Protein AF-A0AB38WN20-F1 (afdb_monomer_lite)

Foldseek 3Di:
DVVVVVLVVVVVVVVVVLVLLLVAQQWAWEAEPQGIWTDNQVDIDGDNDPCVPDCSVVVNLVSLHKYKYLHQQDPVVQVVLAAAAHHRQPLPVDDPDPGHYDHNLVSVVSSVVRVIDIHSRPVVVVPD

Secondary structure (DSSP, 8-state):
-HHHHHHHHHHHHHHHHHHHHTT-TT-EEEEETTEEEEEETTEEEE--S--TT--HHHHHHHTT--EEE-TT---HHHHHTSPEEPGGGS--SS-SSS--EE-HHHHHHHHHHTT-EEES-GGGGG--

Sequence (128 aa):
MLAQRLERQTVLRDLGYLRQAAKLPNAHVICGEGGTFIHLGWTIVSTLAPIERFPLATLAVARGTPFIDIRPVTDVIAFANLPRVTQNGSVDPEPLGPGRSVLLTTYIDMVEGLGARILNDPRSHQSA

Structure (mmCIF, N/CA/C/O backbone):
data_AF-A0AB38WN20-F1
#
_entry.id   AF-A0AB38WN20-F1
#
loop_
_atom_site.group_PDB
_atom_site.id
_atom_site.type_symbol
_atom_site.label_atom_id
_atom_site.label_alt_id
_atom_site.label_comp_id
_atom_site.label_asym_id
_atom_site.label_entity_id
_atom_site.label_seq_id
_atom_site.pdbx_PDB_ins_code
_atom_site.Cartn_x
_atom_site.Cartn_y
_atom_site.Cartn_z
_atom_site.occupancy
_atom_site.B_iso_or_equiv
_atom_site.auth_seq_id
_atom_site.auth_comp_id
_atom_site.auth_asym_id
_atom_site.auth_atom_id
_atom_site.pdbx_PDB_model_num
ATOM 1 N N . MET A 1 1 ? 28.082 16.597 0.773 1.00 79.81 1 MET A N 1
ATOM 2 C CA . MET A 1 1 ? 27.256 17.639 1.431 1.00 79.81 1 MET A CA 1
ATOM 3 C C . MET A 1 1 ? 25.950 17.951 0.684 1.00 79.81 1 MET A C 1
ATOM 5 O O . MET A 1 1 ? 24.919 17.995 1.339 1.00 79.81 1 MET A O 1
ATOM 9 N N . LEU A 1 2 ? 25.929 18.090 -0.653 1.00 82.31 2 LEU A N 1
ATOM 10 C CA . LEU A 1 2 ? 24.677 18.301 -1.415 1.00 82.31 2 LEU A CA 1
ATOM 11 C C . LEU A 1 2 ? 23.741 17.076 -1.410 1.00 82.31 2 LEU A C 1
ATOM 13 O O . LEU A 1 2 ? 22.555 17.218 -1.135 1.00 82.31 2 LEU A O 1
ATOM 17 N N . ALA A 1 3 ? 24.284 15.873 -1.630 1.00 70.88 3 ALA A N 1
ATOM 18 C CA . ALA A 1 3 ? 23.501 14.633 -1.653 1.00 70.88 3 ALA A CA 1
ATOM 19 C C . ALA A 1 3 ? 22.712 14.397 -0.350 1.00 70.88 3 ALA A C 1
ATOM 21 O O . ALA A 1 3 ? 21.512 14.165 -0.398 1.00 70.88 3 ALA A O 1
ATOM 22 N N . GLN A 1 4 ? 23.352 14.565 0.813 1.00 71.56 4 GLN A N 1
ATOM 23 C CA . GLN A 1 4 ? 22.695 14.439 2.124 1.00 71.56 4 GLN A CA 1
ATOM 24 C C . GLN A 1 4 ? 21.599 15.493 2.348 1.00 71.56 4 GLN A C 1
ATOM 26 O O . GLN A 1 4 ? 20.589 15.216 2.991 1.00 71.56 4 GLN A O 1
ATOM 31 N N . ARG A 1 5 ? 21.772 16.715 1.825 1.00 79.31 5 ARG A N 1
ATOM 32 C CA . ARG A 1 5 ? 20.758 17.773 1.934 1.00 79.31 5 ARG A CA 1
ATOM 33 C C . ARG A 1 5 ? 19.529 17.461 1.078 1.00 79.31 5 ARG A C 1
ATOM 35 O O . ARG A 1 5 ? 18.414 17.626 1.564 1.00 79.31 5 ARG A O 1
ATOM 42 N N . LEU A 1 6 ? 19.736 17.001 -0.156 1.00 73.06 6 LEU A N 1
ATOM 43 C CA . LEU A 1 6 ? 18.661 16.597 -1.072 1.00 73.06 6 LEU A CA 1
ATOM 44 C C . LEU A 1 6 ? 17.907 15.369 -0.548 1.00 73.06 6 LEU A C 1
ATOM 46 O O . LEU A 1 6 ? 16.676 15.330 -0.580 1.00 73.06 6 LEU A O 1
ATOM 50 N N . GLU A 1 7 ? 18.643 14.409 0.008 1.00 69.25 7 GLU A N 1
ATOM 51 C CA . GLU A 1 7 ? 18.089 13.251 0.704 1.00 69.25 7 GLU A CA 1
ATOM 52 C C . GLU A 1 7 ? 17.221 13.702 1.880 1.00 69.25 7 GLU A C 1
ATOM 54 O O . GLU A 1 7 ? 16.031 13.405 1.909 1.00 69.25 7 GLU A O 1
ATOM 59 N N . ARG A 1 8 ? 17.749 14.537 2.783 1.00 72.88 8 ARG A N 1
ATOM 60 C CA . ARG A 1 8 ? 16.988 15.081 3.919 1.00 72.88 8 ARG A CA 1
ATOM 61 C C . ARG A 1 8 ? 15.745 15.867 3.490 1.00 72.88 8 ARG A C 1
ATOM 63 O O . ARG A 1 8 ? 14.723 15.788 4.162 1.00 72.88 8 ARG A O 1
ATOM 70 N N . GLN A 1 9 ? 15.803 16.641 2.410 1.00 74.12 9 GLN A N 1
ATOM 71 C CA . GLN A 1 9 ? 14.627 17.359 1.904 1.00 74.12 9 GLN A CA 1
ATOM 72 C C . GLN A 1 9 ? 13.553 16.400 1.382 1.00 74.12 9 GLN A C 1
ATOM 74 O O . GLN A 1 9 ? 12.375 16.604 1.664 1.00 74.12 9 GLN A O 1
ATOM 79 N N . THR A 1 10 ? 13.964 15.336 0.694 1.00 70.94 10 THR A N 1
ATOM 80 C CA . THR A 1 10 ? 13.074 14.264 0.224 1.00 70.94 10 THR A CA 1
ATOM 81 C C . THR A 1 10 ? 12.425 13.542 1.403 1.00 70.94 10 THR A C 1
ATOM 83 O O . THR A 1 10 ? 11.202 13.501 1.494 1.00 70.94 10 THR A O 1
ATOM 86 N N . VAL A 1 11 ? 13.233 13.123 2.382 1.00 70.94 11 VAL A N 1
ATOM 87 C CA . VAL A 1 11 ? 12.794 12.548 3.665 1.00 70.94 11 VAL A CA 1
ATOM 88 C C . VAL A 1 11 ? 11.735 13.421 4.341 1.00 70.94 11 VAL A C 1
ATOM 90 O O . VAL A 1 11 ? 10.702 12.926 4.780 1.00 70.94 11 VAL A O 1
ATOM 93 N N . LEU A 1 12 ? 11.989 14.729 4.450 1.00 73.94 12 LEU A N 1
ATOM 94 C CA . LEU A 1 12 ? 11.097 15.665 5.139 1.00 73.94 12 LEU A CA 1
ATOM 95 C C . LEU A 1 12 ? 9.798 15.921 4.373 1.00 73.94 12 LEU A C 1
ATOM 97 O O . LEU A 1 12 ? 8.747 16.034 5.004 1.00 73.94 12 LEU A O 1
ATOM 101 N N . ARG A 1 13 ? 9.861 15.996 3.039 1.00 72.69 13 ARG A N 1
ATOM 102 C CA . ARG A 1 13 ? 8.674 16.086 2.183 1.00 72.69 13 ARG A CA 1
ATOM 103 C C . ARG A 1 13 ? 7.806 14.840 2.360 1.00 72.69 13 ARG A C 1
ATOM 105 O O . ARG A 1 13 ? 6.616 14.955 2.646 1.00 72.69 13 ARG A O 1
ATOM 112 N N . ASP A 1 14 ? 8.420 13.665 2.276 1.00 75.00 14 ASP A N 1
ATOM 113 C CA . ASP A 1 14 ? 7.710 12.387 2.306 1.00 75.00 14 ASP A CA 1
ATOM 114 C C . ASP A 1 14 ? 7.200 12.049 3.722 1.00 75.00 14 ASP A C 1
ATOM 116 O O . ASP A 1 14 ? 6.148 11.429 3.888 1.00 75.00 14 ASP A O 1
ATOM 120 N N . LEU A 1 15 ? 7.861 12.558 4.769 1.00 76.50 15 LEU A N 1
ATOM 121 C CA . LEU A 1 15 ? 7.392 12.473 6.156 1.00 76.50 15 LEU A CA 1
ATOM 122 C C . LEU A 1 15 ? 6.026 13.149 6.363 1.00 76.50 15 LEU A C 1
ATOM 124 O O . LEU A 1 15 ? 5.254 12.703 7.215 1.00 76.50 15 LEU A O 1
ATOM 128 N N . GLY A 1 16 ? 5.715 14.206 5.607 1.00 80.12 16 GLY A N 1
ATOM 129 C CA . GLY A 1 16 ? 4.391 14.831 5.618 1.00 80.12 16 GLY A CA 1
ATOM 130 C C . GLY A 1 16 ? 3.302 13.849 5.184 1.00 80.12 16 GLY A C 1
ATOM 131 O O . GLY A 1 16 ? 2.324 13.659 5.909 1.00 80.12 16 GLY A O 1
ATOM 132 N N . TYR A 1 17 ? 3.528 13.154 4.067 1.00 80.12 17 TYR A N 1
ATOM 133 C CA . TYR A 1 17 ? 2.617 12.130 3.553 1.00 80.12 17 TYR A CA 1
ATOM 134 C C . TYR A 1 17 ? 2.489 10.939 4.505 1.00 80.12 17 TYR A C 1
ATOM 136 O O . TYR A 1 17 ? 1.378 10.499 4.780 1.00 80.12 17 TYR A O 1
ATOM 144 N N . LEU A 1 18 ? 3.592 10.469 5.095 1.00 80.19 18 LEU A N 1
ATOM 145 C CA . LEU A 1 18 ? 3.558 9.376 6.077 1.00 80.19 18 LEU A CA 1
ATOM 146 C C . LEU A 1 18 ? 2.787 9.749 7.354 1.00 80.19 18 LEU A C 1
ATOM 148 O O . LEU A 1 18 ? 2.041 8.937 7.899 1.00 80.19 18 LEU A O 1
ATOM 152 N N . ARG A 1 19 ? 2.924 10.990 7.840 1.00 82.56 19 ARG A N 1
ATOM 153 C CA . ARG A 1 19 ? 2.130 11.488 8.979 1.00 82.56 19 ARG A CA 1
ATOM 154 C C . ARG A 1 19 ? 0.647 11.591 8.644 1.00 82.56 19 ARG A C 1
ATOM 156 O O . ARG A 1 19 ? -0.178 11.414 9.534 1.00 82.56 19 ARG A O 1
ATOM 163 N N . GLN A 1 20 ? 0.319 11.921 7.399 1.00 82.19 20 GLN A N 1
ATOM 164 C CA . GLN A 1 20 ? -1.060 11.951 6.932 1.00 82.19 20 GLN A CA 1
ATOM 165 C C . GLN A 1 20 ? -1.629 10.535 6.808 1.00 82.19 20 GLN A C 1
ATOM 167 O O . GLN A 1 20 ? -2.735 10.303 7.284 1.00 82.19 20 GLN A O 1
ATOM 172 N N . ALA A 1 21 ? -0.854 9.586 6.271 1.00 85.31 21 ALA A N 1
ATOM 173 C CA . ALA A 1 21 ? -1.237 8.178 6.182 1.00 85.31 21 ALA A CA 1
ATOM 174 C C . ALA A 1 21 ? -1.621 7.611 7.555 1.00 85.31 21 ALA A C 1
ATOM 176 O O . ALA A 1 21 ? -2.692 7.040 7.705 1.00 85.31 21 ALA A O 1
ATOM 177 N N . ALA A 1 22 ? -0.819 7.879 8.589 1.00 81.44 22 ALA A N 1
ATOM 178 C CA . ALA A 1 22 ? -1.093 7.422 9.954 1.00 81.44 22 ALA A CA 1
ATOM 179 C C . ALA A 1 22 ? -2.406 7.960 10.568 1.00 81.44 22 ALA A C 1
ATOM 181 O O . ALA A 1 22 ? -2.868 7.435 11.576 1.00 81.44 22 ALA A O 1
ATOM 182 N N . LYS A 1 23 ? -2.999 9.020 10.005 1.00 84.38 23 LYS A N 1
ATOM 183 C CA . LYS A 1 23 ? -4.271 9.598 10.473 1.00 84.38 23 LYS A CA 1
ATOM 184 C C . LYS A 1 23 ? -5.476 9.133 9.657 1.00 84.38 23 LYS A C 1
ATOM 186 O O . LYS A 1 23 ? -6.603 9.451 10.026 1.00 84.38 23 LYS A O 1
ATOM 191 N N . LEU A 1 24 ? -5.248 8.452 8.536 1.00 85.38 24 LEU A N 1
ATOM 192 C CA . LEU A 1 24 ? -6.288 8.067 7.592 1.00 85.38 24 LEU A CA 1
ATOM 193 C C . LEU A 1 24 ? -6.533 6.555 7.685 1.00 85.38 24 LEU A C 1
ATOM 195 O O . LEU A 1 24 ? -5.639 5.780 7.350 1.00 85.38 24 LEU A O 1
ATOM 199 N N . PRO A 1 25 ? -7.738 6.108 8.080 1.00 83.81 25 PRO A N 1
ATOM 200 C CA . PRO A 1 25 ? -8.026 4.686 8.303 1.00 83.81 25 PRO A CA 1
ATOM 201 C C . PRO A 1 25 ? -8.001 3.839 7.020 1.00 83.81 25 PRO A C 1
ATOM 203 O O . PRO A 1 25 ? -7.979 2.616 7.079 1.00 83.81 25 PRO A O 1
ATOM 206 N N . ASN A 1 26 ? -8.018 4.481 5.855 1.00 87.00 26 ASN A N 1
ATOM 207 C CA . ASN A 1 26 ? -7.984 3.854 4.539 1.00 87.00 26 ASN A CA 1
ATOM 208 C C . ASN A 1 26 ? -6.640 4.045 3.810 1.00 87.00 26 ASN A C 1
ATOM 210 O O . ASN A 1 26 ? -6.520 3.681 2.635 1.00 87.00 26 ASN A O 1
ATOM 214 N N . ALA A 1 27 ? -5.640 4.636 4.473 1.00 89.94 27 ALA A N 1
ATOM 215 C CA . ALA A 1 27 ? -4.317 4.779 3.890 1.00 89.94 27 ALA A CA 1
ATOM 216 C C . ALA A 1 27 ? -3.552 3.455 3.917 1.00 89.94 27 ALA A C 1
ATOM 218 O O . ALA A 1 27 ? -3.608 2.703 4.886 1.00 89.94 27 ALA A O 1
ATOM 219 N N . HIS A 1 28 ? -2.820 3.186 2.843 1.00 91.06 28 HIS A N 1
ATOM 220 C CA . HIS A 1 28 ? -1.994 1.991 2.706 1.00 91.06 28 HIS A CA 1
ATOM 221 C C . HIS A 1 28 ? -0.851 2.248 1.724 1.00 91.06 28 HIS A C 1
ATOM 223 O O . HIS A 1 28 ? -0.871 3.208 0.948 1.00 91.06 28 HIS A O 1
ATOM 229 N N . VAL A 1 29 ? 0.161 1.390 1.768 1.00 89.62 29 VAL A N 1
ATOM 230 C CA . VAL A 1 29 ? 1.307 1.428 0.859 1.00 89.62 29 VAL A CA 1
ATOM 231 C C . VAL A 1 29 ? 1.333 0.156 0.033 1.00 89.62 29 VAL A C 1
ATOM 233 O O . VAL A 1 29 ? 1.169 -0.926 0.585 1.00 89.62 29 VAL A O 1
ATOM 236 N N . ILE A 1 30 ? 1.569 0.283 -1.271 1.00 88.75 30 ILE A N 1
ATOM 237 C CA . ILE A 1 30 ? 1.755 -0.848 -2.185 1.00 88.75 30 ILE A CA 1
ATOM 238 C C . ILE A 1 30 ? 3.185 -0.818 -2.714 1.00 88.75 30 ILE A C 1
ATOM 240 O O . ILE A 1 30 ? 3.668 0.238 -3.131 1.00 88.75 30 ILE A O 1
ATOM 244 N N . CYS A 1 31 ? 3.863 -1.965 -2.706 1.00 86.69 31 CYS A N 1
ATOM 245 C CA . CYS A 1 31 ? 5.192 -2.131 -3.290 1.00 86.69 31 CYS A CA 1
ATOM 246 C C . CYS A 1 31 ? 5.206 -3.304 -4.268 1.00 86.69 31 CYS A C 1
ATOM 248 O O . CYS A 1 31 ? 4.861 -4.426 -3.901 1.00 86.69 31 CYS A O 1
ATOM 250 N N . GLY A 1 32 ? 5.627 -3.038 -5.502 1.00 83.31 32 GLY A N 1
ATOM 251 C CA . GLY A 1 32 ? 5.736 -4.024 -6.572 1.00 83.31 32 GLY A CA 1
ATOM 252 C C . GLY A 1 32 ? 6.794 -3.632 -7.596 1.00 83.31 32 GLY A C 1
ATOM 253 O O . GLY A 1 32 ? 7.528 -2.662 -7.405 1.00 83.31 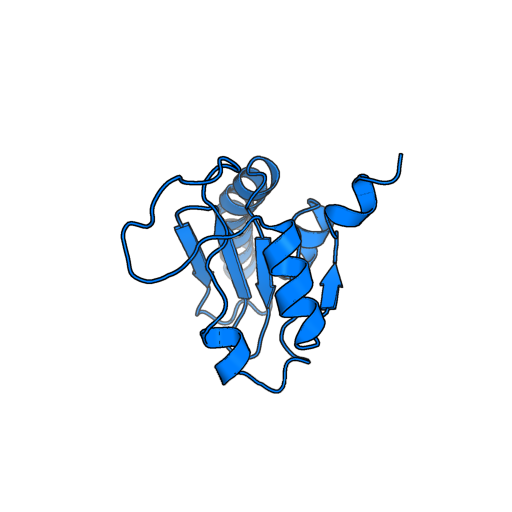32 GLY A O 1
ATOM 254 N N . GLU A 1 33 ? 6.845 -4.357 -8.713 1.00 76.94 33 GLU A N 1
ATOM 255 C CA . GLU A 1 33 ? 7.779 -4.059 -9.811 1.00 76.94 33 GLU A CA 1
ATOM 256 C C . GLU A 1 33 ? 7.571 -2.655 -10.405 1.00 76.94 33 GLU A C 1
ATOM 258 O O . GLU A 1 33 ? 8.528 -2.003 -10.808 1.00 76.94 33 GLU A O 1
ATOM 263 N N . GLY A 1 34 ? 6.335 -2.144 -10.378 1.00 71.25 34 GLY A N 1
ATOM 264 C CA . GLY A 1 34 ? 5.999 -0.782 -10.809 1.00 71.25 34 GLY A CA 1
ATOM 265 C C . GLY A 1 34 ? 6.422 0.333 -9.842 1.00 71.25 34 GLY A C 1
ATOM 266 O O . GLY A 1 34 ? 6.155 1.501 -10.120 1.00 71.25 34 GLY A O 1
ATOM 267 N N . GLY A 1 35 ? 7.050 -0.001 -8.708 1.00 79.00 35 GLY A N 1
ATOM 268 C CA . GLY A 1 35 ? 7.511 0.948 -7.694 1.00 79.00 35 GLY A CA 1
ATOM 269 C C . GLY A 1 35 ? 6.727 0.889 -6.381 1.00 79.00 35 GLY A C 1
ATOM 270 O O . GLY A 1 35 ? 6.012 -0.071 -6.088 1.00 79.00 35 GLY A O 1
ATOM 271 N N . THR A 1 36 ? 6.904 1.924 -5.553 1.00 81.00 36 THR A N 1
ATOM 272 C CA . THR A 1 36 ? 6.202 2.084 -4.270 1.00 81.00 36 THR A CA 1
ATOM 273 C C . THR A 1 36 ? 5.222 3.250 -4.336 1.00 81.00 36 THR A C 1
ATOM 275 O O . THR A 1 36 ? 5.582 4.361 -4.732 1.00 81.00 36 THR A O 1
ATOM 278 N N . PHE A 1 37 ? 3.987 2.998 -3.912 1.00 84.56 37 PHE A N 1
ATOM 279 C CA . PHE A 1 37 ? 2.877 3.945 -3.959 1.00 84.56 37 PHE A CA 1
ATOM 280 C C . PHE A 1 37 ? 2.280 4.099 -2.562 1.00 84.56 37 PHE A C 1
ATOM 282 O O . PHE A 1 37 ? 1.969 3.101 -1.914 1.00 84.56 37 PHE A O 1
ATOM 289 N N . ILE A 1 38 ? 2.094 5.337 -2.099 1.00 86.50 38 ILE A N 1
ATOM 290 C CA . ILE A 1 38 ? 1.291 5.629 -0.905 1.00 86.50 38 ILE A CA 1
ATOM 291 C C . ILE A 1 38 ? -0.094 6.058 -1.362 1.00 86.50 38 ILE A C 1
ATOM 293 O O . ILE A 1 38 ? -0.250 7.068 -2.049 1.00 86.50 38 ILE A O 1
ATOM 297 N N . HIS A 1 39 ? -1.105 5.334 -0.912 1.00 87.50 39 HIS A N 1
ATOM 298 C CA . HIS A 1 39 ? -2.500 5.687 -1.095 1.00 87.50 39 HIS A CA 1
ATOM 299 C C . HIS A 1 39 ? -2.982 6.438 0.151 1.00 87.50 39 HIS A C 1
ATOM 301 O O . HIS A 1 39 ? -2.994 5.891 1.250 1.00 87.50 39 HIS A O 1
ATOM 307 N N . LEU A 1 40 ? -3.375 7.703 -0.015 1.00 83.94 40 LEU A N 1
ATOM 308 C CA . LEU A 1 40 ? -3.898 8.597 1.029 1.00 83.94 40 LEU A CA 1
ATOM 309 C C . LEU A 1 40 ? -5.404 8.841 0.828 1.00 83.94 40 LEU A C 1
ATOM 311 O O . LEU A 1 40 ? -5.864 9.982 0.788 1.00 83.94 40 LEU A O 1
ATOM 315 N N . GLY A 1 41 ? -6.176 7.775 0.614 1.00 77.00 41 GLY A N 1
ATOM 316 C CA . GLY A 1 41 ? -7.613 7.849 0.333 1.00 77.00 41 GLY A CA 1
ATOM 317 C C . GLY A 1 41 ? -7.964 8.443 -1.039 1.00 77.00 41 GLY A C 1
ATOM 318 O O . GLY A 1 41 ? -8.346 7.705 -1.940 1.00 77.00 41 GLY A O 1
ATOM 319 N N . TRP A 1 42 ? -7.860 9.766 -1.205 1.00 70.38 42 TRP A N 1
ATOM 320 C CA . TRP A 1 42 ? -8.149 10.484 -2.466 1.00 70.38 42 TRP A CA 1
ATOM 321 C C . TRP A 1 42 ? -6.940 10.687 -3.366 1.00 70.38 42 TRP A C 1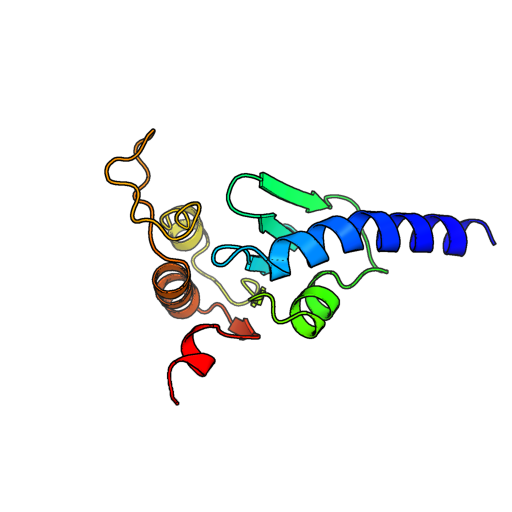
ATOM 323 O O . TRP A 1 42 ? -7.092 10.916 -4.564 1.00 70.38 42 TRP A O 1
ATOM 333 N N . THR A 1 43 ? -5.746 10.566 -2.800 1.00 71.50 43 THR A N 1
ATOM 334 C CA . THR A 1 43 ? -4.513 10.889 -3.507 1.00 71.50 43 THR A CA 1
ATOM 335 C C . THR A 1 43 ? -3.597 9.684 -3.508 1.00 71.50 43 THR A C 1
ATOM 337 O O . THR A 1 43 ? -3.333 9.097 -2.460 1.00 71.50 43 THR A O 1
ATOM 340 N N . ILE A 1 44 ? -3.083 9.339 -4.684 1.00 78.94 44 ILE A N 1
ATOM 341 C CA . ILE A 1 44 ? -1.966 8.410 -4.816 1.00 78.94 44 ILE A CA 1
ATOM 342 C C . ILE A 1 44 ? -0.706 9.256 -4.922 1.00 78.94 44 ILE A C 1
ATOM 344 O O . ILE A 1 44 ? -0.564 10.066 -5.837 1.00 78.94 44 ILE A O 1
ATOM 348 N N . VAL A 1 45 ? 0.203 9.079 -3.974 1.00 72.94 45 VAL A N 1
ATOM 349 C CA . VAL A 1 45 ? 1.544 9.652 -4.034 1.00 72.94 45 VAL A CA 1
ATOM 350 C C . VAL A 1 45 ? 2.469 8.547 -4.523 1.00 72.94 45 VAL A C 1
ATOM 352 O O . VAL A 1 45 ? 2.690 7.557 -3.827 1.00 72.94 45 VAL A O 1
ATOM 355 N N . SER A 1 46 ? 2.981 8.704 -5.741 1.00 69.56 46 SER A N 1
ATOM 356 C CA . SER A 1 46 ? 3.966 7.799 -6.332 1.00 69.56 46 SER A CA 1
ATOM 357 C C . SER A 1 46 ? 5.287 8.522 -6.504 1.00 69.56 46 SER A C 1
ATOM 359 O O . SER A 1 46 ? 5.325 9.675 -6.941 1.00 69.56 46 SER A O 1
ATOM 361 N N . THR A 1 47 ? 6.379 7.834 -6.205 1.00 57.53 47 THR A N 1
ATOM 362 C CA . THR A 1 47 ? 7.719 8.303 -6.536 1.00 57.53 47 THR A CA 1
ATOM 363 C C . THR A 1 47 ? 8.258 7.449 -7.681 1.00 57.53 47 THR A C 1
ATOM 365 O O . THR A 1 47 ? 8.859 6.408 -7.446 1.00 57.53 47 THR A O 1
ATOM 368 N N . LEU A 1 48 ? 8.053 7.885 -8.928 1.00 50.38 48 LEU A N 1
ATOM 369 C CA . LEU A 1 48 ? 8.631 7.252 -10.131 1.00 50.38 48 LEU A CA 1
ATOM 370 C C . LEU A 1 48 ? 10.143 7.510 -10.304 1.00 50.38 48 LEU A C 1
ATOM 372 O O . LEU A 1 48 ? 10.732 7.100 -11.299 1.00 50.38 48 LEU A O 1
ATOM 376 N N . ALA A 1 49 ? 10.792 8.200 -9.364 1.00 46.06 49 ALA A N 1
ATOM 377 C CA . ALA A 1 49 ? 12.242 8.357 -9.358 1.00 46.06 49 ALA A CA 1
ATOM 378 C C . ALA A 1 49 ? 12.887 7.235 -8.525 1.00 46.06 49 ALA A C 1
ATOM 380 O O . ALA A 1 49 ? 12.330 6.877 -7.485 1.00 46.06 49 ALA A O 1
ATOM 381 N N . PRO A 1 50 ? 14.064 6.710 -8.919 1.00 37.03 50 PRO A N 1
ATOM 382 C CA . PRO A 1 50 ? 14.791 5.724 -8.131 1.00 37.03 50 PRO A CA 1
ATOM 383 C C . PRO A 1 50 ? 15.240 6.360 -6.811 1.00 37.03 50 PRO A C 1
ATOM 385 O O . PRO A 1 50 ? 16.251 7.054 -6.722 1.00 37.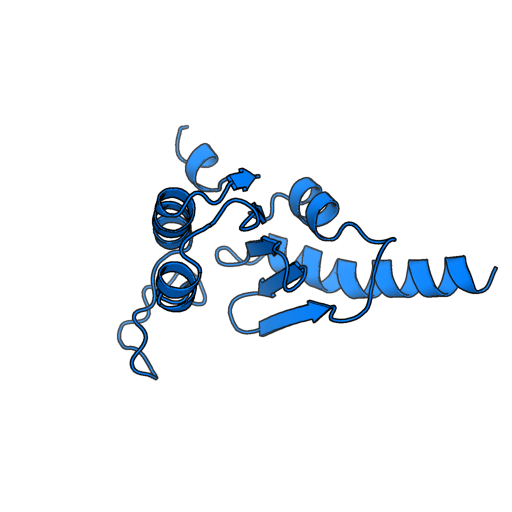03 50 PRO A O 1
ATOM 388 N N . ILE A 1 51 ? 14.443 6.147 -5.768 1.00 43.25 51 ILE A N 1
ATOM 389 C CA . ILE A 1 51 ? 14.758 6.494 -4.386 1.00 43.25 51 ILE A CA 1
ATOM 390 C C . ILE A 1 51 ? 15.347 5.243 -3.729 1.00 43.25 51 ILE A C 1
ATOM 392 O O . ILE A 1 51 ? 14.771 4.643 -2.828 1.00 43.25 51 ILE A O 1
ATOM 396 N N . GLU A 1 52 ? 16.557 4.870 -4.134 1.00 40.78 52 GLU A N 1
ATOM 397 C CA . GLU A 1 52 ? 17.361 3.835 -3.458 1.00 40.78 52 GLU A CA 1
ATOM 398 C C . GLU A 1 52 ? 17.650 4.168 -1.974 1.00 40.78 52 GLU A C 1
ATOM 400 O O . GLU A 1 52 ? 18.255 3.374 -1.260 1.00 40.78 52 GLU A O 1
ATOM 405 N N . ARG A 1 53 ? 17.252 5.354 -1.488 1.00 47.12 53 ARG A N 1
ATOM 406 C CA . ARG A 1 53 ? 17.668 5.907 -0.188 1.00 47.12 53 ARG A CA 1
ATOM 407 C C . ARG A 1 53 ? 16.550 6.248 0.783 1.00 47.12 53 ARG A C 1
ATOM 409 O O . ARG A 1 53 ? 16.820 6.611 1.922 1.00 47.12 53 ARG A O 1
ATOM 416 N N . PHE A 1 54 ? 15.298 6.103 0.377 1.00 55.88 54 PHE A N 1
ATOM 417 C CA . PHE A 1 54 ? 14.178 6.226 1.297 1.00 55.88 54 PHE A CA 1
ATOM 418 C C . PHE A 1 54 ? 13.318 4.982 1.159 1.00 55.88 54 PHE A C 1
ATOM 420 O O . PHE A 1 54 ? 12.520 4.888 0.227 1.00 55.88 54 PHE A O 1
ATOM 427 N N . PRO A 1 55 ? 13.478 3.997 2.058 1.00 67.00 55 PRO A N 1
ATOM 428 C CA . PRO A 1 55 ? 12.588 2.858 2.088 1.00 67.00 55 PRO A CA 1
ATOM 429 C C . PRO A 1 55 ? 11.267 3.343 2.687 1.00 67.00 55 PRO A C 1
ATOM 431 O O . PRO A 1 55 ? 10.981 3.172 3.871 1.00 67.00 55 PRO A O 1
ATOM 434 N N . LEU A 1 56 ? 10.475 4.018 1.857 1.00 71.31 56 LEU A N 1
ATOM 435 C CA . LEU A 1 56 ? 9.140 4.513 2.169 1.00 71.31 56 LEU A CA 1
ATOM 436 C C . LEU A 1 56 ? 8.283 3.385 2.758 1.00 71.31 56 LEU A C 1
ATOM 438 O O . LEU A 1 56 ? 7.572 3.597 3.730 1.00 71.31 56 LEU A O 1
ATOM 442 N N . ALA A 1 57 ? 8.469 2.174 2.225 1.00 73.12 57 ALA A N 1
ATOM 443 C CA . ALA A 1 57 ? 8.016 0.905 2.776 1.00 73.12 57 ALA A CA 1
ATOM 444 C C . ALA A 1 57 ? 8.394 0.726 4.257 1.00 73.12 57 ALA A C 1
ATOM 446 O O . ALA A 1 57 ? 7.522 0.636 5.112 1.00 73.12 57 ALA A O 1
ATOM 447 N N . THR A 1 58 ? 9.689 0.730 4.583 1.00 77.50 58 THR A N 1
ATOM 448 C CA . THR A 1 58 ? 10.192 0.566 5.957 1.00 77.50 58 THR A CA 1
ATOM 449 C C . THR A 1 58 ? 9.676 1.652 6.894 1.00 77.50 58 THR A C 1
ATOM 451 O O . THR A 1 58 ? 9.359 1.371 8.047 1.00 77.50 58 THR A O 1
ATOM 454 N N . LEU A 1 59 ? 9.561 2.894 6.427 1.00 77.62 59 LEU A N 1
ATOM 455 C CA . LEU A 1 59 ? 9.062 3.990 7.255 1.00 77.62 59 LEU A CA 1
ATOM 456 C C . LEU A 1 59 ? 7.547 3.957 7.438 1.00 77.62 59 LEU A C 1
ATOM 458 O O . LEU A 1 59 ? 7.074 4.282 8.524 1.00 77.62 59 LEU A O 1
ATOM 462 N N . ALA A 1 60 ? 6.796 3.545 6.420 1.00 78.06 60 ALA A N 1
ATOM 463 C CA . ALA A 1 60 ? 5.372 3.255 6.534 1.00 78.06 60 ALA A CA 1
ATOM 464 C C . ALA A 1 60 ? 5.142 2.118 7.535 1.00 78.06 60 ALA A C 1
ATOM 466 O O . ALA A 1 60 ? 4.307 2.254 8.431 1.00 78.06 60 ALA A O 1
ATOM 467 N N . VAL A 1 61 ? 5.973 1.069 7.468 1.00 80.31 61 VAL A N 1
ATOM 468 C CA . VAL A 1 61 ? 5.951 -0.027 8.436 1.00 80.31 61 VAL A CA 1
ATOM 469 C C . VAL A 1 61 ? 6.244 0.489 9.851 1.00 80.31 61 VAL A C 1
ATOM 471 O O . VAL A 1 61 ? 5.470 0.253 10.774 1.00 80.31 61 VAL A O 1
ATOM 474 N N . ALA A 1 62 ? 7.290 1.293 10.039 1.00 83.62 62 ALA A N 1
ATOM 475 C CA . ALA A 1 62 ? 7.608 1.887 11.342 1.00 83.62 62 ALA A CA 1
ATOM 476 C C . ALA A 1 62 ? 6.517 2.842 11.877 1.00 83.62 62 ALA A C 1
ATOM 478 O O . ALA A 1 62 ? 6.514 3.183 13.059 1.00 83.62 62 ALA A O 1
ATOM 479 N N . ARG A 1 63 ? 5.606 3.306 11.015 1.00 81.12 63 ARG A N 1
ATOM 480 C CA . ARG A 1 63 ? 4.489 4.199 11.356 1.00 81.12 63 ARG A CA 1
ATOM 481 C C . ARG A 1 63 ? 3.154 3.474 11.524 1.00 81.12 63 ARG A C 1
ATOM 483 O O . ARG A 1 63 ? 2.157 4.150 11.763 1.00 81.12 63 ARG A O 1
ATOM 490 N N . GLY A 1 64 ? 3.123 2.147 11.403 1.00 86.31 64 GLY A N 1
ATOM 491 C CA . GLY A 1 64 ? 1.890 1.363 11.514 1.00 86.31 64 GLY A CA 1
ATOM 492 C C . GLY A 1 64 ? 0.963 1.489 10.303 1.00 86.31 64 GLY A C 1
ATOM 493 O O . GLY A 1 64 ? -0.187 1.078 10.375 1.00 86.31 64 GLY A O 1
ATOM 494 N N . THR A 1 65 ? 1.429 2.067 9.191 1.00 88.81 65 THR A N 1
ATOM 495 C CA . THR A 1 65 ? 0.647 2.085 7.950 1.00 88.81 65 THR A CA 1
ATOM 496 C C . THR A 1 65 ? 0.666 0.682 7.333 1.00 88.81 65 THR A C 1
ATOM 498 O O . THR A 1 65 ? 1.756 0.101 7.242 1.00 88.81 65 THR A O 1
ATOM 501 N N . PRO A 1 66 ? -0.488 0.143 6.895 1.00 91.56 66 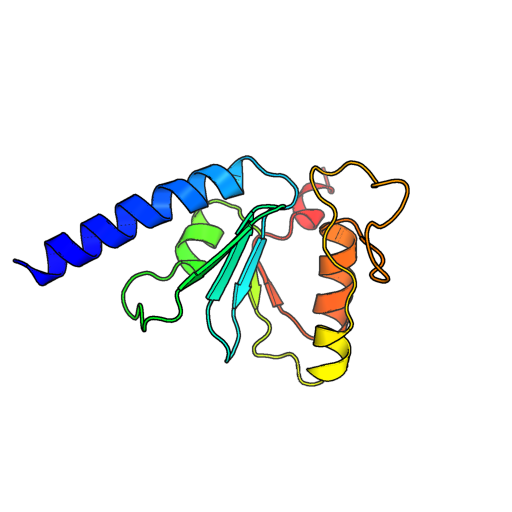PRO A N 1
ATOM 502 C CA . PRO A 1 66 ? -0.546 -1.143 6.213 1.00 91.56 66 PRO A CA 1
ATOM 503 C C . PRO A 1 66 ? 0.325 -1.127 4.961 1.00 91.56 66 PRO A C 1
ATOM 505 O O . PRO A 1 66 ? 0.246 -0.201 4.145 1.00 91.56 66 PRO A O 1
ATOM 508 N N . PHE A 1 67 ? 1.160 -2.147 4.815 1.00 90.69 67 PHE A N 1
ATOM 509 C CA . PHE A 1 67 ? 2.056 -2.300 3.678 1.00 90.69 67 PHE A CA 1
ATOM 510 C C . PHE A 1 67 ? 1.743 -3.601 2.943 1.00 90.69 67 PHE A C 1
ATOM 512 O O . PHE A 1 67 ? 1.781 -4.678 3.534 1.00 90.69 67 PHE A O 1
ATOM 519 N N . ILE A 1 68 ? 1.440 -3.474 1.655 1.00 92.19 68 ILE A N 1
ATOM 520 C CA . ILE A 1 68 ? 1.011 -4.541 0.759 1.00 92.19 68 ILE A CA 1
ATOM 521 C C . ILE A 1 68 ? 2.144 -4.787 -0.241 1.00 92.19 68 ILE A C 1
ATOM 523 O O . ILE A 1 68 ? 2.383 -3.996 -1.157 1.00 92.19 68 ILE A O 1
ATOM 527 N N . ASP A 1 69 ? 2.867 -5.882 -0.047 1.00 91.62 69 ASP A N 1
ATOM 528 C CA . ASP A 1 69 ? 3.897 -6.344 -0.971 1.00 91.62 69 ASP A CA 1
ATOM 52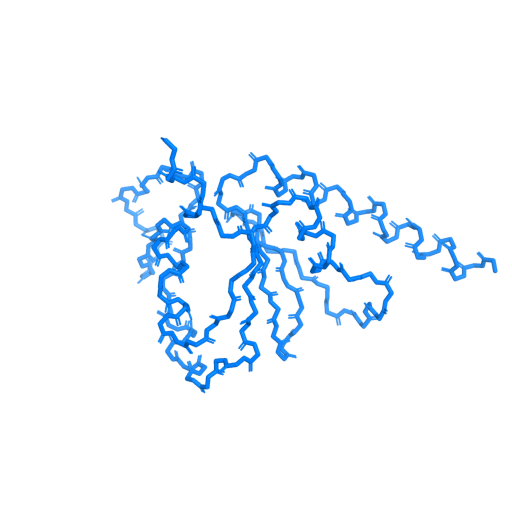9 C C . ASP A 1 69 ? 3.257 -7.209 -2.056 1.00 91.62 69 ASP A C 1
ATOM 531 O O . ASP A 1 69 ? 2.854 -8.347 -1.797 1.00 91.62 69 ASP A O 1
ATOM 535 N N . ILE A 1 70 ? 3.170 -6.663 -3.266 1.00 91.94 70 ILE A N 1
ATOM 536 C CA . ILE A 1 70 ? 2.566 -7.335 -4.421 1.00 91.94 70 ILE A CA 1
ATOM 537 C C . ILE A 1 70 ? 3.603 -8.032 -5.303 1.00 91.94 70 ILE A C 1
ATOM 539 O O . ILE A 1 70 ? 3.229 -8.638 -6.299 1.00 91.94 70 ILE A O 1
ATOM 543 N N . ARG A 1 71 ? 4.899 -7.997 -4.959 1.00 90.50 71 ARG A N 1
ATOM 544 C CA . ARG A 1 71 ? 5.935 -8.735 -5.712 1.00 90.50 71 ARG A CA 1
ATOM 545 C C . ARG A 1 71 ? 5.645 -10.238 -5.864 1.00 90.50 71 ARG A C 1
ATOM 547 O O . ARG A 1 71 ? 6.034 -10.787 -6.887 1.00 90.50 71 ARG A O 1
ATOM 554 N N . PRO A 1 72 ? 4.994 -10.925 -4.902 1.00 93.44 72 PRO A N 1
ATOM 555 C CA . PRO A 1 72 ? 4.632 -12.331 -5.077 1.00 93.44 72 PRO A CA 1
ATOM 556 C C . PRO A 1 72 ? 3.346 -12.562 -5.893 1.00 93.44 72 PRO A C 1
ATOM 558 O O . PRO A 1 72 ? 3.037 -13.713 -6.196 1.00 93.44 72 PRO A O 1
ATOM 561 N N . VAL A 1 73 ? 2.584 -11.512 -6.225 1.00 93.75 73 VAL A N 1
ATOM 562 C CA . VAL A 1 73 ? 1.335 -11.633 -6.991 1.00 93.75 73 VAL A CA 1
ATOM 563 C C . VAL A 1 73 ? 1.664 -11.991 -8.437 1.00 93.75 73 VAL A C 1
ATOM 565 O O . VAL A 1 73 ? 2.391 -11.272 -9.116 1.00 93.75 73 VAL A O 1
ATOM 568 N N . THR A 1 74 ? 1.110 -13.104 -8.915 1.00 93.94 74 THR A N 1
ATOM 569 C CA . THR A 1 74 ? 1.349 -13.609 -10.279 1.00 93.94 74 THR A CA 1
ATOM 570 C C . THR A 1 74 ? 0.227 -13.241 -11.247 1.00 93.94 74 THR A C 1
ATOM 572 O O . THR A 1 74 ? 0.489 -12.949 -12.413 1.00 93.94 74 THR A O 1
ATOM 575 N N . ASP A 1 75 ? -1.019 -13.190 -10.770 1.00 94.88 75 ASP A N 1
ATOM 576 C CA . ASP A 1 75 ? -2.175 -12.771 -11.564 1.00 94.88 75 ASP A CA 1
ATOM 577 C C . ASP A 1 75 ? -2.358 -11.244 -11.512 1.00 94.88 75 ASP A C 1
ATOM 579 O O . ASP A 1 75 ? -3.188 -10.689 -10.784 1.00 94.88 75 ASP A O 1
ATOM 583 N N . VAL A 1 76 ? -1.532 -10.546 -12.295 1.00 88.75 76 VAL A N 1
ATOM 584 C CA . VAL A 1 76 ? -1.527 -9.075 -12.374 1.00 88.75 76 VAL A CA 1
ATOM 585 C C . VAL A 1 76 ? -2.836 -8.532 -12.962 1.00 88.75 76 VAL A C 1
ATOM 587 O O . VAL A 1 76 ? -3.253 -7.425 -12.620 1.00 88.75 76 VAL A O 1
ATOM 590 N N . ILE A 1 77 ? -3.516 -9.306 -13.816 1.00 90.81 77 ILE A N 1
ATOM 591 C CA . ILE A 1 77 ? -4.800 -8.907 -14.402 1.00 90.81 77 ILE A CA 1
ATOM 592 C C . ILE A 1 77 ? -5.904 -8.973 -13.348 1.00 90.81 77 ILE A C 1
ATOM 594 O O . ILE A 1 77 ? -6.681 -8.023 -13.233 1.00 90.81 77 ILE A O 1
ATOM 598 N N . ALA A 1 78 ? -5.966 -10.037 -12.544 1.00 92.31 78 ALA A N 1
ATOM 599 C CA . ALA A 1 78 ? -6.898 -10.101 -11.420 1.00 92.31 78 ALA A CA 1
ATOM 600 C C . ALA A 1 78 ? -6.644 -8.965 -10.424 1.00 92.31 78 ALA A C 1
ATOM 602 O O . ALA A 1 78 ? -7.592 -8.301 -10.006 1.00 92.31 78 ALA A O 1
ATOM 603 N N . PHE A 1 79 ? -5.374 -8.674 -10.123 1.00 90.69 79 PHE A N 1
ATOM 604 C CA . PHE A 1 79 ? -5.004 -7.555 -9.257 1.00 90.69 79 PHE A CA 1
ATOM 605 C C . PHE A 1 79 ? -5.469 -6.199 -9.814 1.00 90.69 79 PHE A C 1
ATOM 607 O O . PHE A 1 79 ? -6.063 -5.403 -9.089 1.00 90.69 79 PHE A O 1
ATOM 614 N N . ALA A 1 80 ? -5.254 -5.941 -11.108 1.00 88.19 80 ALA A N 1
ATOM 615 C CA . ALA A 1 80 ? -5.663 -4.694 -11.760 1.00 88.19 80 ALA A CA 1
ATOM 616 C C . ALA A 1 80 ? -7.189 -4.496 -11.797 1.00 88.19 80 ALA A C 1
ATOM 618 O O . ALA A 1 80 ? -7.659 -3.361 -11.879 1.00 88.19 80 ALA A O 1
ATOM 619 N N . ASN A 1 81 ? -7.954 -5.588 -11.723 1.00 89.62 81 ASN A N 1
ATOM 620 C CA . ASN A 1 81 ? -9.416 -5.573 -11.697 1.00 89.62 81 ASN A CA 1
ATOM 621 C C . ASN A 1 81 ? -10.006 -5.520 -10.279 1.00 89.62 81 ASN A C 1
ATOM 623 O O . ASN A 1 81 ? -11.232 -5.543 -10.132 1.00 89.62 81 ASN A O 1
ATOM 627 N N . LEU A 1 82 ? -9.174 -5.450 -9.235 1.00 89.12 82 LEU A N 1
ATOM 628 C CA . LEU A 1 82 ? -9.671 -5.336 -7.870 1.00 89.12 82 LEU A CA 1
ATOM 629 C C . LEU A 1 82 ? -10.445 -4.026 -7.649 1.00 89.12 82 LEU A C 1
ATOM 631 O O . LEU A 1 82 ? -10.113 -2.985 -8.228 1.00 89.12 82 LEU A O 1
ATOM 635 N N . PRO A 1 83 ? -11.473 -4.054 -6.780 1.00 88.50 83 PRO A N 1
ATOM 636 C CA . PRO A 1 83 ? -12.195 -2.855 -6.385 1.00 88.50 83 PRO A CA 1
ATOM 637 C C . PRO A 1 83 ? -11.268 -1.843 -5.705 1.00 88.50 83 PRO A C 1
ATOM 639 O O . PRO A 1 83 ? -10.221 -2.184 -5.151 1.00 88.50 83 PRO A O 1
ATOM 642 N N . ARG A 1 84 ? -11.676 -0.573 -5.705 1.00 85.06 84 ARG A N 1
ATOM 643 C CA . ARG A 1 84 ? -10.931 0.484 -5.008 1.00 85.06 84 ARG A CA 1
ATOM 644 C C . ARG A 1 84 ? -11.175 0.407 -3.502 1.00 85.06 84 ARG A C 1
ATOM 646 O O . ARG A 1 84 ? -12.228 -0.042 -3.061 1.00 85.06 84 ARG A O 1
ATOM 653 N N . VAL A 1 85 ? -10.230 0.907 -2.709 1.00 86.19 85 VAL A N 1
ATOM 654 C CA . VAL A 1 85 ? -10.436 1.083 -1.266 1.00 86.19 85 VAL A CA 1
ATOM 655 C C . VAL A 1 85 ? -11.324 2.303 -1.010 1.00 86.19 85 VAL A C 1
ATOM 657 O O . VAL A 1 85 ? -11.080 3.380 -1.555 1.00 86.19 85 VAL A O 1
ATOM 660 N N . THR A 1 86 ? -12.328 2.149 -0.151 1.00 82.06 86 THR A N 1
ATOM 661 C CA . THR A 1 86 ? -13.292 3.190 0.212 1.00 82.06 86 THR A CA 1
ATOM 662 C C . THR A 1 86 ? -12.624 4.437 0.805 1.00 82.06 86 THR A C 1
ATOM 664 O O . THR A 1 86 ? -11.727 4.359 1.653 1.00 82.06 86 THR A O 1
ATOM 667 N N . GLN A 1 87 ? -13.090 5.618 0.398 1.00 72.81 87 GLN A N 1
ATOM 668 C CA . GLN A 1 87 ? -12.652 6.901 0.943 1.00 72.81 87 GLN A CA 1
ATOM 669 C C . GLN A 1 87 ? -13.327 7.201 2.276 1.00 72.81 87 GLN A C 1
ATOM 671 O O . GLN A 1 87 ? -14.543 7.223 2.377 1.00 72.81 87 GLN A O 1
ATOM 676 N N . ASN A 1 88 ? -12.534 7.469 3.311 1.00 66.12 88 ASN A N 1
ATOM 677 C CA . ASN A 1 88 ? -12.989 7.933 4.629 1.00 66.12 88 ASN A CA 1
ATOM 678 C C . ASN A 1 88 ? -13.660 6.879 5.528 1.00 66.12 88 ASN A C 1
ATOM 680 O O . ASN A 1 88 ? -14.229 7.244 6.552 1.00 66.12 88 ASN A O 1
ATOM 684 N N . GLY A 1 89 ? -13.597 5.587 5.189 1.00 57.06 89 GLY A N 1
ATOM 685 C CA . GLY A 1 89 ? -14.169 4.515 6.021 1.00 57.06 89 GLY A CA 1
ATOM 686 C C . GLY A 1 89 ? -15.704 4.489 6.083 1.00 57.06 89 GLY A C 1
ATOM 687 O O . GLY A 1 89 ? -16.267 3.562 6.655 1.00 57.06 89 GLY A O 1
ATOM 688 N N . SER A 1 90 ? -16.383 5.461 5.469 1.00 57.72 90 SER A N 1
ATOM 689 C CA . SER A 1 90 ? -17.824 5.428 5.219 1.00 57.72 90 SER A CA 1
ATOM 690 C C . SER A 1 90 ? -18.074 4.573 3.994 1.00 57.72 90 SER A C 1
ATOM 692 O O . SER A 1 90 ? -17.479 4.854 2.962 1.00 57.72 90 SER A O 1
ATOM 694 N N . VAL A 1 91 ? -18.955 3.576 4.078 1.00 54.62 91 VAL A N 1
ATOM 695 C CA . VAL A 1 91 ? -19.468 2.877 2.891 1.00 54.62 91 VAL A CA 1
ATOM 696 C C . VAL A 1 91 ? -20.076 3.941 1.980 1.00 54.62 91 VAL A C 1
ATOM 698 O O . VAL A 1 91 ? -21.101 4.523 2.321 1.00 54.62 91 VAL A O 1
ATOM 701 N N . ASP A 1 92 ? -19.385 4.278 0.895 1.00 47.94 92 ASP A N 1
ATOM 702 C CA . ASP A 1 92 ? -19.881 5.238 -0.085 1.00 47.94 92 ASP A CA 1
ATOM 703 C C . ASP A 1 92 ? -21.117 4.603 -0.742 1.00 47.94 92 ASP A C 1
ATOM 705 O O . ASP A 1 92 ? -20.988 3.503 -1.293 1.00 47.94 92 ASP A O 1
ATOM 709 N N . PRO A 1 93 ? -22.325 5.184 -0.602 1.00 48.62 93 PRO A N 1
ATOM 710 C CA . PRO A 1 93 ? -23.549 4.482 -0.961 1.00 48.62 93 PRO A CA 1
ATOM 711 C C . PRO A 1 93 ? -23.745 4.308 -2.468 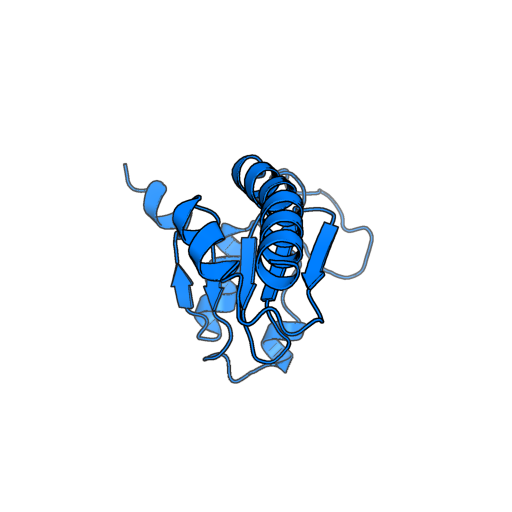1.00 48.62 93 PRO A C 1
ATOM 713 O O . PRO A 1 93 ? -24.528 3.444 -2.837 1.00 48.62 93 PRO A O 1
ATOM 716 N N . GLU A 1 94 ? -23.027 5.024 -3.339 1.00 46.78 94 GLU A N 1
ATOM 717 C CA . GLU A 1 94 ? -23.001 4.726 -4.775 1.00 46.78 94 GLU A CA 1
ATOM 718 C C . GLU A 1 94 ? -21.717 5.220 -5.452 1.00 46.78 94 GLU A C 1
ATOM 720 O O . GLU A 1 94 ? -21.160 6.247 -5.062 1.00 46.78 94 GLU A O 1
ATOM 725 N N . PRO A 1 95 ? -21.228 4.516 -6.486 1.00 45.69 95 PRO A N 1
ATOM 726 C CA . PRO A 1 95 ? -19.928 4.790 -7.055 1.00 45.69 95 PRO A CA 1
ATOM 727 C C . PRO A 1 95 ? -20.040 5.861 -8.147 1.00 45.69 95 PRO A C 1
ATOM 729 O O . PRO A 1 95 ? -20.729 5.696 -9.154 1.00 45.69 95 PRO A O 1
ATOM 732 N N . LEU A 1 96 ? -19.283 6.948 -8.011 1.00 46.09 96 LEU A N 1
ATOM 733 C CA . LEU A 1 96 ? -18.962 7.824 -9.141 1.00 46.09 96 LEU A CA 1
ATOM 734 C C . LEU A 1 96 ? -17.978 7.084 -10.082 1.00 46.09 96 LEU A C 1
ATOM 736 O O . LEU A 1 96 ? -16.787 7.388 -10.132 1.00 46.09 96 LEU A O 1
ATOM 740 N N . GLY A 1 97 ? -18.472 6.055 -10.787 1.00 48.78 97 GLY A N 1
ATOM 741 C CA . GLY A 1 97 ? -17.758 5.235 -11.780 1.00 48.78 97 GLY A CA 1
ATOM 742 C C . GLY A 1 97 ? -18.031 3.720 -11.662 1.00 48.78 97 GLY A C 1
ATOM 743 O O . GLY A 1 97 ? -18.446 3.253 -10.613 1.00 48.78 97 GLY A O 1
ATOM 744 N N . PRO A 1 98 ? -17.767 2.897 -12.696 1.00 46.22 98 PRO A N 1
ATOM 745 C CA . PRO A 1 98 ? -18.102 1.459 -12.721 1.00 46.22 98 PRO A CA 1
ATOM 746 C C . PRO A 1 98 ? -17.278 0.567 -11.763 1.00 46.22 98 PRO A C 1
ATOM 748 O O . PRO A 1 98 ? -17.349 -0.658 -11.839 1.00 46.22 98 PRO A O 1
ATOM 751 N N . GLY A 1 99 ? -16.485 1.153 -10.863 1.00 60.25 99 GLY A N 1
ATOM 752 C CA . GLY A 1 99 ? -15.693 0.423 -9.878 1.00 60.25 99 GLY A CA 1
ATOM 753 C C . GLY A 1 99 ? -16.430 0.333 -8.548 1.00 60.25 99 GLY A C 1
ATOM 754 O O . GLY A 1 99 ? -16.729 1.355 -7.938 1.00 60.25 99 GLY A O 1
ATOM 755 N N . ARG A 1 100 ? -16.692 -0.886 -8.072 1.00 71.19 100 ARG A N 1
ATOM 756 C CA . ARG A 1 100 ? -17.126 -1.110 -6.685 1.00 71.19 100 ARG A CA 1
ATOM 757 C C . ARG A 1 100 ? -16.007 -0.637 -5.739 1.00 71.19 100 ARG A C 1
ATOM 759 O O . ARG A 1 100 ? -14.832 -0.860 -6.034 1.00 71.19 100 ARG A O 1
ATOM 766 N N . SER A 1 101 ? -16.365 0.004 -4.628 1.00 79.81 101 SER A N 1
ATOM 767 C CA . SER A 1 101 ? -15.431 0.370 -3.552 1.00 79.81 101 SER A CA 1
ATOM 768 C C . SER A 1 101 ? -15.624 -0.566 -2.361 1.00 79.81 101 SER A C 1
ATOM 770 O O . SER A 1 101 ? -16.754 -0.935 -2.045 1.00 79.81 101 SER A O 1
ATOM 772 N N . VAL A 1 102 ? -14.536 -0.964 -1.706 1.00 86.88 102 VAL A N 1
ATOM 773 C CA . VAL A 1 102 ? -14.548 -1.886 -0.561 1.00 86.88 102 VAL A CA 1
ATOM 774 C C . VAL A 1 102 ? -13.713 -1.347 0.595 1.00 86.88 102 VAL A C 1
ATOM 776 O O . VAL A 1 102 ? -12.791 -0.555 0.406 1.00 86.88 102 VAL A O 1
ATOM 779 N N . LEU A 1 103 ? -14.011 -1.793 1.815 1.00 87.81 103 LEU A N 1
ATOM 780 C CA . LEU A 1 103 ? -13.208 -1.444 2.987 1.00 87.81 103 LEU A CA 1
ATOM 781 C C . LEU A 1 103 ? -11.756 -1.907 2.818 1.00 87.81 103 LEU A C 1
ATOM 783 O O . LEU A 1 103 ? -11.485 -2.892 2.133 1.00 87.81 103 LEU A O 1
ATOM 787 N N . LEU A 1 104 ? -10.822 -1.223 3.485 1.00 89.88 104 LEU A N 1
ATOM 788 C CA . LEU A 1 104 ? -9.401 -1.573 3.417 1.00 89.88 104 LEU A CA 1
ATOM 789 C C . LEU A 1 104 ? -9.145 -3.014 3.875 1.00 89.88 104 LEU A C 1
ATOM 791 O O . LEU A 1 104 ? -8.361 -3.712 3.251 1.00 89.88 104 LEU A O 1
ATOM 795 N N . THR A 1 105 ? -9.833 -3.481 4.916 1.00 91.31 105 THR A N 1
ATOM 796 C CA . THR A 1 105 ? -9.728 -4.869 5.390 1.00 91.31 105 THR A CA 1
ATOM 797 C C . THR A 1 105 ? -10.179 -5.868 4.326 1.00 91.31 105 THR A C 1
ATOM 799 O O . THR A 1 105 ? -9.456 -6.811 4.037 1.00 91.31 105 THR A O 1
ATOM 802 N N . THR A 1 106 ? -11.306 -5.601 3.661 1.00 91.88 106 THR A N 1
ATOM 803 C CA . THR A 1 106 ? -11.807 -6.422 2.550 1.00 91.88 106 THR A CA 1
ATOM 804 C C . THR A 1 106 ? -10.864 -6.404 1.349 1.00 91.88 106 THR A C 1
ATOM 806 O O . THR A 1 106 ? -10.637 -7.432 0.720 1.00 91.88 106 THR A O 1
ATOM 809 N N . TYR A 1 107 ? -10.291 -5.245 1.021 1.00 92.50 107 TYR A N 1
ATOM 810 C CA . TYR A 1 107 ? -9.279 -5.146 -0.028 1.00 92.50 107 TYR A CA 1
ATOM 811 C C . TYR A 1 107 ? -8.034 -5.969 0.321 1.00 92.50 107 TYR A C 1
ATOM 813 O O . TYR A 1 107 ? -7.515 -6.668 -0.545 1.00 92.50 107 TYR A O 1
ATOM 821 N N . ILE A 1 108 ? -7.593 -5.923 1.585 1.00 94.06 108 ILE A N 1
ATOM 822 C CA . ILE A 1 108 ? -6.478 -6.724 2.102 1.00 94.06 108 ILE A CA 1
ATOM 823 C C . ILE A 1 108 ? -6.761 -8.224 1.933 1.00 94.06 108 ILE A C 1
ATOM 825 O O . ILE A 1 108 ? -5.899 -8.924 1.407 1.00 94.06 108 ILE A O 1
ATOM 829 N N . ASP A 1 109 ? -7.965 -8.699 2.277 1.00 95.06 109 ASP A N 1
ATOM 830 C CA . ASP A 1 109 ? -8.362 -10.102 2.060 1.00 95.06 109 ASP A CA 1
ATOM 831 C C . ASP A 1 109 ? -8.229 -10.501 0.577 1.00 95.06 109 ASP A C 1
ATOM 833 O O . ASP A 1 109 ? -7.721 -11.573 0.243 1.00 95.06 109 ASP A O 1
ATOM 837 N N . MET A 1 110 ? -8.658 -9.619 -0.332 1.00 95.50 110 MET A N 1
ATOM 838 C CA . MET A 1 110 ? -8.615 -9.869 -1.774 1.00 95.50 110 MET A CA 1
ATOM 839 C C . MET A 1 110 ? -7.185 -9.929 -2.318 1.00 95.50 110 MET A C 1
ATOM 841 O O . MET A 1 110 ? -6.860 -10.851 -3.065 1.00 95.50 110 MET A O 1
ATOM 845 N N . VAL A 1 111 ? -6.322 -8.971 -1.961 1.00 94.75 111 VAL A N 1
ATOM 846 C CA . VAL A 1 111 ? -4.925 -8.968 -2.438 1.00 94.75 111 VAL A CA 1
ATOM 847 C C . VAL A 1 111 ? -4.112 -10.106 -1.824 1.00 94.75 111 VAL A C 1
ATOM 849 O O . VAL A 1 111 ? -3.260 -10.676 -2.503 1.00 94.75 111 VAL A O 1
ATOM 852 N N . GLU A 1 112 ? -4.385 -10.476 -0.571 1.00 95.69 112 GLU A N 1
ATOM 853 C CA . GLU A 1 112 ? -3.774 -11.635 0.085 1.00 95.69 112 GLU A CA 1
ATOM 854 C C . GLU A 1 112 ? -4.193 -12.938 -0.608 1.00 95.69 112 GLU A C 1
ATOM 856 O O . GLU A 1 112 ? -3.345 -13.791 -0.871 1.00 95.69 112 GLU A O 1
ATOM 861 N N . GLY A 1 113 ? -5.461 -13.051 -1.025 1.00 96.62 113 GLY A N 1
ATOM 862 C CA . GLY A 1 113 ? -5.948 -14.153 -1.863 1.00 96.62 113 GLY A CA 1
ATOM 863 C C . GLY A 1 113 ? -5.250 -14.266 -3.226 1.00 96.62 113 GLY A C 1
ATOM 864 O O . GLY A 1 113 ? -5.186 -15.356 -3.791 1.00 96.62 113 GLY A O 1
ATOM 865 N N . LEU A 1 114 ? -4.672 -13.170 -3.731 1.00 96.31 114 LEU A N 1
ATOM 866 C CA . LEU A 1 114 ? -3.827 -13.151 -4.934 1.00 96.31 114 LEU A CA 1
ATOM 867 C C . LEU A 1 114 ? -2.333 -13.389 -4.640 1.00 96.31 114 LEU A C 1
ATOM 869 O O . LEU A 1 114 ? -1.511 -13.363 -5.559 1.00 96.31 114 LEU A O 1
ATOM 873 N N . GLY A 1 115 ? -1.967 -13.625 -3.378 1.00 95.75 115 GLY A N 1
ATOM 874 C CA . GLY A 1 115 ? -0.603 -13.922 -2.942 1.00 95.75 115 GLY A CA 1
ATOM 875 C C . GLY A 1 115 ? 0.188 -12.725 -2.409 1.00 95.75 115 GLY A C 1
ATOM 876 O O . GLY A 1 115 ? 1.386 -12.867 -2.152 1.00 95.75 115 GLY A O 1
ATOM 877 N N . ALA A 1 116 ? -0.431 -11.553 -2.227 1.00 95.06 116 ALA A N 1
ATOM 878 C CA . ALA A 1 116 ? 0.252 -10.412 -1.618 1.00 95.06 116 ALA A CA 1
ATOM 879 C C . ALA A 1 116 ? 0.645 -10.705 -0.160 1.00 95.06 116 ALA A C 1
ATOM 881 O O . ALA A 1 116 ? -0.040 -11.438 0.553 1.00 95.06 116 ALA A O 1
ATOM 882 N N . ARG A 1 117 ? 1.741 -10.095 0.308 1.00 93.62 117 ARG A N 1
ATOM 883 C CA . ARG A 1 117 ? 2.146 -10.156 1.724 1.00 93.62 117 ARG A CA 1
ATOM 884 C C . ARG A 1 117 ? 1.786 -8.860 2.426 1.00 93.62 117 ARG A C 1
ATOM 886 O O . ARG A 1 117 ? 2.097 -7.780 1.925 1.00 93.62 117 ARG A O 1
ATOM 893 N N . ILE A 1 118 ? 1.185 -8.977 3.604 1.00 93.25 118 ILE A N 1
ATOM 894 C CA . ILE A 1 118 ? 0.666 -7.840 4.363 1.00 93.25 118 ILE A CA 1
ATOM 895 C C . ILE A 1 118 ? 1.516 -7.637 5.616 1.00 93.25 118 ILE A C 1
ATOM 897 O O . ILE A 1 118 ? 1.719 -8.561 6.402 1.00 93.25 118 ILE A O 1
ATOM 901 N N . LEU A 1 119 ? 2.024 -6.422 5.806 1.00 90.69 119 LEU A N 1
ATOM 902 C CA . LEU A 1 119 ? 2.699 -5.989 7.031 1.00 90.69 119 LEU A CA 1
ATOM 903 C C . LEU A 1 119 ? 1.865 -4.904 7.718 1.00 90.69 119 LEU A C 1
ATOM 905 O O . LEU A 1 119 ? 1.234 -4.090 7.041 1.00 90.69 119 LEU A O 1
ATOM 909 N N . ASN A 1 120 ? 1.906 -4.875 9.056 1.00 88.88 120 ASN A N 1
ATOM 910 C CA . ASN A 1 120 ? 1.034 -4.041 9.898 1.00 88.88 120 ASN A CA 1
ATOM 911 C C . ASN A 1 120 ? -0.439 -4.186 9.529 1.00 88.88 120 ASN A C 1
ATOM 913 O O . ASN A 1 120 ? -1.143 -3.207 9.279 1.00 88.88 120 ASN A O 1
ATOM 917 N N . ASP A 1 121 ? -0.873 -5.435 9.438 1.00 90.88 121 ASP A N 1
ATOM 918 C CA . ASP A 1 121 ? -2.234 -5.754 9.072 1.00 90.88 121 ASP A CA 1
ATOM 919 C C . ASP A 1 121 ? -3.223 -5.157 10.094 1.00 90.88 121 ASP A C 1
ATOM 921 O O . ASP A 1 121 ? -3.219 -5.572 11.259 1.00 90.88 121 ASP A O 1
ATOM 925 N N . PRO A 1 122 ? -4.096 -4.216 9.685 1.00 86.50 122 PRO A N 1
ATOM 926 C CA . PRO A 1 122 ? -5.059 -3.594 10.583 1.00 86.50 122 PRO A CA 1
ATOM 927 C C . PRO A 1 122 ? -6.080 -4.602 11.131 1.00 86.50 122 PRO A C 1
ATOM 929 O O . PRO A 1 122 ? -6.681 -4.340 12.174 1.00 86.50 122 PRO A O 1
ATOM 932 N N . ARG A 1 123 ? -6.252 -5.768 10.484 1.00 87.69 123 ARG A N 1
ATOM 933 C CA . ARG A 1 123 ? -7.085 -6.877 10.979 1.00 87.69 123 ARG A CA 1
ATOM 934 C C . ARG A 1 123 ? -6.502 -7.490 12.260 1.00 87.69 123 ARG A C 1
ATOM 936 O O . ARG A 1 123 ? -7.256 -7.859 13.155 1.00 87.69 123 ARG A O 1
ATOM 943 N N . SER A 1 124 ? -5.173 -7.521 12.403 1.00 81.69 124 SER A N 1
ATOM 944 C CA . SER A 1 124 ? -4.488 -8.114 13.569 1.00 81.69 124 SER A CA 1
ATOM 945 C C . SER A 1 124 ? -4.785 -7.391 14.888 1.00 81.69 124 SER A C 1
ATOM 947 O O . SER A 1 124 ? -4.640 -7.972 15.958 1.00 81.69 124 SER A O 1
ATOM 949 N N . HIS A 1 125 ? -5.226 -6.131 14.829 1.00 66.56 125 HIS A N 1
ATOM 950 C CA . HIS A 1 125 ? -5.576 -5.332 16.006 1.00 66.56 125 HIS A CA 1
ATOM 951 C C . HIS A 1 125 ? -7.044 -5.475 16.441 1.00 66.56 125 HIS A C 1
ATOM 953 O O . HIS A 1 125 ? -7.422 -4.907 17.460 1.00 66.56 125 HIS A O 1
ATOM 959 N N . GLN A 1 126 ? -7.870 -6.222 15.697 1.00 57.34 126 GLN A N 1
ATOM 960 C CA . GLN A 1 126 ? -9.285 -6.457 16.031 1.00 57.34 126 GLN A CA 1
ATOM 961 C C . GLN A 1 126 ? -9.497 -7.677 16.943 1.00 57.34 126 GLN A C 1
ATOM 963 O O . GLN A 1 126 ? -10.620 -7.949 17.354 1.00 57.34 126 GLN A O 1
ATOM 968 N N . SER A 1 127 ? -8.426 -8.405 17.272 1.00 43.09 127 SER A N 1
ATOM 969 C CA . SER A 1 127 ? -8.429 -9.449 18.300 1.00 43.09 127 SER A CA 1
ATOM 970 C C . SER A 1 127 ? -7.912 -8.876 19.624 1.00 43.09 127 SER A C 1
ATOM 972 O O . SER A 1 127 ? -6.752 -9.080 19.981 1.00 43.09 127 SER A O 1
ATOM 974 N N . ALA A 1 128 ? -8.761 -8.119 20.320 1.00 39.31 128 ALA A N 1
ATOM 975 C CA . ALA A 1 128 ? -8.617 -7.763 21.732 1.00 39.31 128 ALA A CA 1
ATOM 976 C C . ALA A 1 128 ? -10.005 -7.614 22.362 1.00 39.31 128 ALA A C 1
ATOM 978 O O . ALA A 1 128 ? -10.860 -6.959 21.724 1.00 39.31 128 ALA A O 1
#

pLDDT: mean 77.76, std 15.36, range [37.03, 96.62]

Radius of gyration: 15.33 Å; chains: 1; bounding box: 51×32×36 Å